Protein AF-A0AAX6MR06-F1 (afdb_monomer_lite)

Structure (mmCIF, N/CA/C/O backbone):
data_AF-A0AAX6MR06-F1
#
_entry.id   AF-A0AAX6MR06-F1
#
loop_
_atom_site.group_PDB
_atom_site.id
_atom_site.type_symbol
_atom_site.label_atom_id
_atom_site.label_alt_id
_atom_site.label_comp_id
_atom_site.label_asym_id
_atom_site.label_entity_id
_atom_site.label_seq_id
_atom_site.pdbx_PDB_ins_code
_atom_site.Cartn_x
_atom_site.Cartn_y
_atom_site.Cartn_z
_atom_site.occupancy
_atom_site.B_iso_or_equiv
_atom_site.auth_seq_id
_atom_site.auth_comp_id
_atom_site.auth_asym_id
_atom_site.auth_atom_id
_atom_site.pdbx_PDB_model_num
ATOM 1 N N . MET A 1 1 ? 31.930 -4.722 -15.504 1.00 37.72 1 MET A N 1
ATOM 2 C CA . MET A 1 1 ? 31.685 -3.266 -15.451 1.00 37.72 1 MET A CA 1
ATOM 3 C C . MET A 1 1 ? 30.318 -3.069 -16.067 1.00 37.72 1 MET A C 1
ATOM 5 O O . MET A 1 1 ? 30.160 -3.399 -17.231 1.00 37.72 1 MET A O 1
ATOM 9 N N . ALA A 1 2 ? 29.317 -2.770 -15.237 1.00 42.81 2 ALA A N 1
ATOM 10 C CA . ALA A 1 2 ? 27.919 -2.772 -15.651 1.00 42.81 2 ALA A CA 1
ATOM 11 C C . ALA A 1 2 ? 27.661 -1.649 -16.661 1.00 42.81 2 ALA A C 1
ATOM 13 O O . ALA A 1 2 ? 28.055 -0.504 -16.446 1.00 42.81 2 ALA A O 1
ATOM 14 N N . ASP A 1 3 ? 27.028 -2.051 -17.751 1.00 42.84 3 ASP A N 1
ATOM 15 C CA . ASP A 1 3 ? 26.607 -1.288 -18.915 1.00 42.84 3 ASP A CA 1
ATOM 16 C C . ASP A 1 3 ? 25.829 -0.019 -18.505 1.00 42.84 3 ASP A C 1
ATOM 18 O O . ASP A 1 3 ? 24.634 -0.050 -18.220 1.00 42.84 3 ASP A O 1
ATOM 22 N N . GLN A 1 4 ? 26.519 1.123 -18.437 1.00 51.53 4 GLN A N 1
ATOM 23 C CA . GLN A 1 4 ? 25.908 2.456 -18.369 1.00 51.53 4 GLN A CA 1
ATOM 24 C C . GLN A 1 4 ? 25.532 2.896 -19.788 1.00 51.53 4 GLN A C 1
ATOM 26 O O . GLN A 1 4 ? 25.994 3.919 -20.293 1.00 51.53 4 GLN A O 1
ATOM 31 N N . GLN A 1 5 ? 24.684 2.118 -20.452 1.00 44.84 5 GLN A N 1
ATOM 32 C CA . GLN A 1 5 ? 23.995 2.590 -21.639 1.00 44.84 5 GLN A CA 1
ATOM 33 C C . GLN A 1 5 ? 22.796 3.407 -21.137 1.00 44.84 5 GLN A C 1
ATOM 35 O O . GLN A 1 5 ? 21.789 2.862 -20.690 1.00 44.84 5 GLN A O 1
ATOM 40 N N . LYS A 1 6 ? 22.898 4.737 -21.207 1.00 63.41 6 LYS A N 1
ATOM 41 C CA . LYS A 1 6 ? 21.742 5.646 -21.233 1.00 63.41 6 LYS A CA 1
ATOM 42 C C . LYS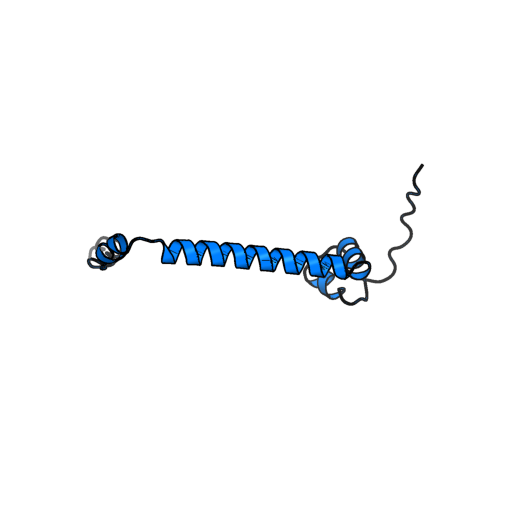 A 1 6 ? 21.416 5.959 -22.700 1.00 63.41 6 LYS A C 1
ATOM 44 O O . LYS A 1 6 ? 21.854 7.005 -23.181 1.00 63.41 6 LYS A O 1
ATOM 49 N N . PRO A 1 7 ? 20.723 5.098 -23.470 1.00 61.38 7 PRO A N 1
ATOM 50 C CA . PRO A 1 7 ? 20.334 5.458 -24.820 1.00 61.38 7 PRO A CA 1
ATOM 51 C C . PRO A 1 7 ? 18.927 6.064 -24.778 1.00 61.38 7 PRO A C 1
ATOM 53 O O . PRO A 1 7 ? 18.034 5.493 -24.165 1.00 61.38 7 PRO A O 1
ATOM 56 N N . ASN A 1 8 ? 18.749 7.215 -25.432 1.00 56.16 8 ASN A N 1
ATOM 57 C CA . ASN A 1 8 ? 17.476 7.712 -25.972 1.00 56.16 8 ASN A CA 1
ATOM 58 C C . ASN A 1 8 ? 16.219 7.396 -25.140 1.00 56.16 8 ASN A C 1
ATOM 60 O O . ASN A 1 8 ? 15.660 6.321 -25.308 1.00 56.16 8 ASN A O 1
ATOM 64 N N . LEU A 1 9 ? 15.690 8.328 -24.334 1.00 57.41 9 LEU A N 1
ATOM 65 C CA . LEU A 1 9 ? 14.293 8.209 -23.891 1.00 57.41 9 LEU A CA 1
ATOM 66 C C . LEU A 1 9 ? 13.374 8.428 -25.114 1.00 57.41 9 LEU A C 1
ATOM 68 O O . LEU A 1 9 ? 13.265 9.572 -25.555 1.00 57.41 9 LEU A O 1
ATOM 72 N N . PRO A 1 10 ? 12.699 7.404 -25.679 1.00 65.44 10 PRO A N 1
ATOM 73 C CA . PRO A 1 10 ? 11.731 7.614 -26.748 1.00 65.44 10 PRO A CA 1
ATOM 74 C C . PRO A 1 10 ? 10.362 7.864 -26.109 1.00 65.44 10 PRO A C 1
ATOM 76 O O . PRO A 1 10 ? 10.015 7.145 -25.174 1.00 65.44 10 PRO A O 1
ATOM 79 N N . SER A 1 11 ? 9.634 8.855 -26.642 1.00 61.81 11 SER A N 1
ATOM 80 C CA . SER A 1 11 ? 8.259 9.304 -26.344 1.00 61.81 11 SER A CA 1
ATOM 81 C C . SER A 1 11 ? 7.837 9.407 -24.861 1.00 61.81 11 SER A C 1
ATOM 83 O O . SER A 1 11 ? 8.108 8.511 -24.064 1.00 61.81 11 SER A O 1
ATOM 85 N N . PRO A 1 12 ? 7.109 10.472 -24.459 1.00 60.00 12 PRO A N 1
ATOM 86 C CA . PRO A 1 12 ? 6.530 10.541 -23.112 1.00 60.00 12 PRO A CA 1
ATOM 87 C C . PRO A 1 12 ? 5.779 9.233 -22.836 1.00 60.00 12 PRO A C 1
ATOM 89 O O . PRO A 1 12 ? 5.104 8.769 -23.760 1.00 60.00 12 PRO A O 1
ATOM 92 N N . PRO A 1 13 ? 5.936 8.600 -21.654 1.00 62.22 13 PRO A N 1
ATOM 93 C CA . PRO A 1 13 ? 5.460 7.241 -21.419 1.00 62.22 13 PRO A CA 1
ATOM 94 C C . PRO A 1 13 ? 3.954 7.145 -21.691 1.00 62.22 13 PRO A C 1
ATOM 96 O O . PRO A 1 13 ? 3.110 7.485 -20.865 1.00 62.22 13 PRO A O 1
ATOM 99 N N . GLY A 1 14 ? 3.627 6.709 -22.906 1.00 69.81 14 GLY A N 1
ATOM 100 C CA . GLY A 1 14 ? 2.284 6.425 -23.370 1.00 69.81 14 GLY A CA 1
ATOM 101 C C . GLY A 1 14 ? 1.925 5.036 -22.885 1.00 69.81 14 GLY A C 1
ATOM 102 O O . GLY A 1 14 ? 2.251 4.047 -23.529 1.00 69.81 14 GLY A O 1
ATOM 103 N N . GLY A 1 15 ? 1.302 4.977 -21.716 1.00 70.12 15 GLY A N 1
ATOM 104 C CA . GLY A 1 15 ? 0.877 3.752 -21.052 1.00 70.12 15 GLY A CA 1
ATOM 105 C C . GLY A 1 15 ? -0.221 4.053 -20.036 1.00 70.12 15 GLY A C 1
ATOM 106 O O . GLY A 1 15 ? -0.615 5.210 -19.863 1.00 70.12 15 GLY A O 1
ATOM 107 N N . GLN A 1 16 ? -0.703 3.025 -19.339 1.00 76.88 16 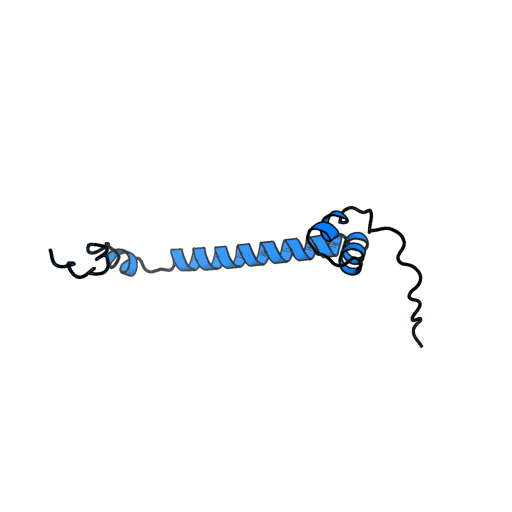GLN A N 1
ATOM 108 C CA . GLN A 1 16 ? -1.772 3.130 -18.337 1.00 76.88 16 GLN A CA 1
ATOM 109 C C . GLN A 1 16 ? -1.483 4.193 -17.261 1.00 76.88 16 GLN A C 1
ATOM 111 O O . GLN A 1 16 ? -2.404 4.845 -16.768 1.00 76.88 16 GLN A O 1
ATOM 116 N N . PHE A 1 17 ? -0.206 4.429 -16.949 1.00 80.44 17 PHE A N 1
ATOM 117 C CA . PHE A 1 17 ? 0.230 5.423 -15.968 1.00 80.44 17 PHE A CA 1
ATOM 118 C C . PHE A 1 17 ? 0.755 6.738 -16.569 1.00 80.44 17 PHE A C 1
ATOM 120 O O . PHE A 1 17 ? 1.261 7.575 -15.832 1.00 80.44 17 PHE A O 1
ATOM 127 N N . GLY A 1 18 ? 0.599 6.997 -17.873 1.00 75.94 18 GLY A N 1
ATOM 128 C CA . GLY A 1 18 ? 1.081 8.236 -18.517 1.00 75.94 18 GLY A CA 1
ATOM 129 C C . GLY A 1 18 ? 0.467 9.534 -17.963 1.00 75.94 18 GLY A C 1
ATOM 130 O O . GLY A 1 18 ? 1.055 10.610 -18.058 1.00 75.94 18 GLY A O 1
ATOM 131 N N . PHE A 1 19 ? -0.700 9.452 -17.312 1.00 81.62 19 PHE A N 1
ATOM 132 C CA . PHE A 1 19 ? -1.286 10.589 -16.594 1.00 81.62 19 PHE A CA 1
ATOM 133 C C . PHE A 1 19 ? -0.493 10.963 -15.331 1.00 81.62 19 PHE A C 1
ATOM 135 O O . PHE A 1 19 ? -0.600 12.099 -14.869 1.00 81.62 19 PHE A O 1
ATOM 142 N N . MET A 1 20 ? 0.322 10.051 -14.790 1.00 81.06 20 MET A N 1
ATOM 143 C CA . MET A 1 20 ? 1.126 10.313 -13.601 1.00 81.06 20 MET A CA 1
ATOM 144 C C . MET A 1 20 ? 2.208 11.371 -13.860 1.00 81.06 20 MET A C 1
ATOM 146 O O . MET A 1 20 ? 2.511 12.170 -12.976 1.00 81.06 20 MET A O 1
ATOM 150 N N . SER A 1 21 ? 2.703 11.487 -15.095 1.00 79.56 21 SER A N 1
ATOM 151 C CA . SER A 1 21 ? 3.603 12.584 -15.475 1.00 79.56 21 SER A CA 1
ATOM 152 C C . SER A 1 21 ? 2.926 13.962 -15.351 1.00 79.56 21 SER A C 1
ATOM 154 O O . SER A 1 21 ? 3.595 14.952 -15.074 1.00 79.56 21 SER A O 1
ATOM 156 N N . LYS A 1 22 ? 1.588 14.053 -15.473 1.00 82.19 22 LYS A N 1
ATOM 157 C CA . LYS A 1 22 ? 0.836 15.319 -15.314 1.00 82.19 22 LYS A CA 1
ATOM 158 C C . LYS A 1 22 ? 0.645 15.742 -13.856 1.00 82.19 22 LYS A C 1
ATOM 160 O O . LYS A 1 22 ? 0.439 16.921 -13.594 1.00 82.19 22 LYS A O 1
ATOM 165 N N . ILE A 1 23 ? 0.706 14.795 -12.922 1.00 82.50 23 ILE A N 1
ATOM 166 C CA . ILE A 1 23 ? 0.621 15.045 -11.471 1.00 82.50 23 ILE A CA 1
ATOM 167 C C . ILE A 1 23 ? 2.011 15.194 -10.828 1.00 82.50 23 ILE A C 1
ATOM 169 O O . ILE A 1 23 ? 2.107 15.305 -9.610 1.00 82.50 23 ILE A O 1
ATOM 173 N N . GLY A 1 24 ? 3.079 15.214 -11.639 1.00 84.25 24 GLY A N 1
ATOM 174 C CA . GLY A 1 24 ? 4.454 15.452 -11.195 1.00 84.25 24 GLY A CA 1
ATOM 175 C C . GLY A 1 24 ? 5.299 14.195 -10.969 1.00 84.25 24 GLY A C 1
ATOM 176 O O . GLY A 1 24 ? 6.365 14.298 -10.365 1.00 84.25 24 GLY A O 1
ATOM 177 N N . ALA A 1 25 ? 4.865 13.017 -11.430 1.00 85.56 25 ALA A N 1
ATOM 178 C CA . ALA A 1 25 ? 5.721 11.833 -11.408 1.00 85.56 25 ALA A CA 1
ATOM 179 C C . ALA A 1 25 ? 6.849 11.961 -12.442 1.00 85.56 25 ALA A C 1
ATOM 181 O O . ALA A 1 25 ? 6.633 12.427 -13.561 1.00 85.56 25 ALA A O 1
ATOM 182 N N . THR A 1 26 ? 8.051 11.525 -12.072 1.00 88.50 26 THR A N 1
ATOM 183 C CA . THR A 1 26 ? 9.191 11.476 -12.993 1.00 88.50 26 THR A CA 1
ATOM 184 C C . THR A 1 26 ? 8.968 10.410 -14.066 1.00 88.50 26 THR A C 1
ATOM 186 O O . THR A 1 26 ? 8.331 9.387 -13.812 1.00 88.50 26 THR A O 1
ATOM 189 N N . ASP A 1 27 ? 9.530 10.605 -15.261 1.00 83.38 27 ASP A N 1
ATOM 190 C CA . ASP A 1 27 ? 9.365 9.652 -16.369 1.00 83.38 27 ASP A CA 1
ATOM 191 C C . ASP A 1 27 ? 9.894 8.246 -16.031 1.00 83.38 27 ASP A C 1
ATOM 193 O O . ASP A 1 27 ? 9.336 7.248 -16.485 1.00 83.38 27 ASP A O 1
ATOM 197 N N . GLU A 1 28 ? 10.921 8.146 -15.179 1.00 82.19 28 GLU A N 1
ATOM 198 C CA . GLU A 1 28 ? 11.419 6.863 -14.660 1.00 82.19 28 GLU A CA 1
ATOM 199 C C . GLU A 1 28 ? 10.424 6.184 -13.712 1.00 82.19 28 GLU A C 1
ATOM 201 O O . GLU A 1 28 ? 10.223 4.969 -13.794 1.00 82.19 28 GLU A O 1
ATOM 206 N N . ALA A 1 29 ? 9.752 6.953 -12.849 1.00 83.75 29 ALA A N 1
ATOM 207 C CA . ALA A 1 29 ? 8.705 6.418 -11.986 1.00 83.75 29 ALA A CA 1
ATOM 208 C C . ALA A 1 29 ? 7.526 5.915 -12.825 1.00 83.75 29 ALA A C 1
ATOM 210 O O . ALA A 1 29 ? 7.048 4.803 -12.615 1.00 83.75 29 ALA A O 1
ATOM 211 N N . VAL A 1 30 ? 7.098 6.680 -13.832 1.00 83.94 30 VAL A N 1
ATOM 212 C CA . VAL A 1 30 ? 5.999 6.271 -14.717 1.00 83.94 30 VAL A CA 1
ATOM 213 C C . VAL A 1 30 ? 6.357 5.024 -15.526 1.00 83.94 30 VAL A C 1
ATOM 215 O O . VAL A 1 30 ? 5.509 4.150 -15.701 1.00 83.94 30 VAL A O 1
ATOM 218 N N . ARG A 1 31 ? 7.606 4.884 -15.981 1.00 83.69 31 ARG A N 1
ATOM 219 C CA . ARG A 1 31 ? 8.083 3.653 -16.632 1.00 83.69 31 ARG A CA 1
ATOM 220 C C . ARG A 1 31 ? 8.072 2.461 -15.685 1.00 83.69 31 ARG A C 1
ATOM 222 O O . ARG A 1 31 ? 7.455 1.459 -16.014 1.00 83.69 31 ARG A O 1
ATOM 229 N N . THR A 1 32 ? 8.620 2.613 -14.483 1.00 84.75 32 THR A N 1
ATOM 230 C CA . THR A 1 32 ? 8.640 1.546 -13.467 1.00 84.75 32 THR A CA 1
ATOM 231 C C . THR A 1 32 ? 7.226 1.068 -13.123 1.00 84.75 32 THR A C 1
ATOM 233 O O . THR A 1 32 ? 6.975 -0.129 -13.008 1.00 84.75 32 THR A O 1
ATOM 236 N N . LEU A 1 33 ? 6.275 1.998 -13.008 1.00 84.94 33 LEU A N 1
ATOM 237 C CA . LEU A 1 33 ? 4.875 1.671 -12.736 1.00 84.94 33 LEU A CA 1
ATOM 238 C C . LEU A 1 33 ? 4.194 0.979 -13.926 1.00 84.94 33 LEU A C 1
ATOM 240 O O . LEU A 1 33 ? 3.385 0.080 -13.708 1.00 84.94 33 LEU A O 1
ATOM 244 N N . AS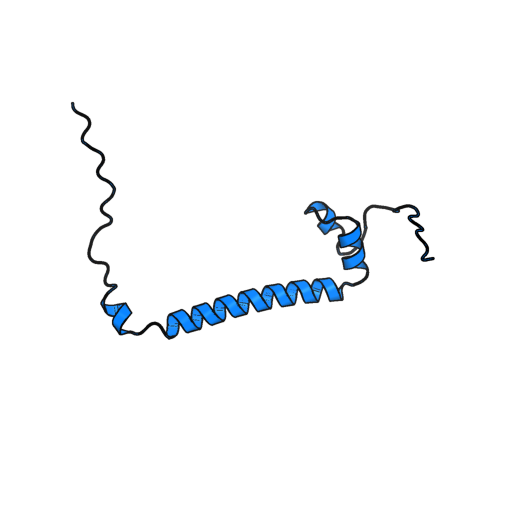N A 1 34 ? 4.520 1.356 -15.167 1.00 84.38 34 ASN A N 1
ATOM 245 C CA . ASN A 1 34 ? 4.011 0.667 -16.360 1.00 84.38 34 ASN A CA 1
ATOM 246 C C . ASN A 1 34 ? 4.637 -0.727 -16.543 1.00 84.38 34 ASN A C 1
ATOM 248 O O . ASN A 1 34 ? 3.919 -1.651 -16.916 1.00 84.38 34 ASN A O 1
ATOM 252 N N . ASP A 1 35 ? 5.928 -0.894 -16.250 1.00 86.69 35 ASP A N 1
ATOM 253 C CA . ASP A 1 35 ? 6.633 -2.179 -16.354 1.00 86.69 35 ASP A CA 1
ATOM 254 C C . ASP A 1 35 ? 6.188 -3.163 -15.261 1.00 86.69 35 ASP A C 1
ATOM 256 O O . ASP A 1 35 ? 6.186 -4.380 -15.459 1.00 86.69 35 ASP A O 1
ATOM 260 N N . GLN A 1 36 ? 5.790 -2.646 -14.096 1.00 87.25 36 GLN A N 1
ATOM 261 C CA . GLN A 1 36 ? 5.406 -3.440 -12.931 1.00 87.25 36 GLN A CA 1
ATOM 262 C C . GLN A 1 36 ? 4.087 -2.938 -12.323 1.00 87.25 36 GLN A C 1
ATOM 264 O O . GLN A 1 36 ? 4.071 -2.383 -11.221 1.00 87.25 36 GLN A O 1
ATOM 269 N N . PRO A 1 37 ? 2.936 -3.188 -12.976 1.00 85.25 37 PRO A N 1
ATOM 270 C CA . PRO A 1 37 ? 1.635 -2.717 -12.489 1.00 85.25 37 PRO A CA 1
ATOM 271 C C . PRO A 1 37 ? 1.250 -3.304 -11.118 1.00 85.25 37 PRO A C 1
ATOM 273 O O . PRO A 1 37 ? 0.487 -2.700 -10.357 1.00 85.25 37 PRO A O 1
ATOM 276 N N . TYR A 1 38 ? 1.811 -4.462 -10.751 1.00 90.38 38 TYR A N 1
ATOM 277 C CA . TYR A 1 38 ? 1.632 -5.035 -9.417 1.00 90.38 38 TYR A CA 1
ATOM 278 C C . TYR A 1 38 ? 2.256 -4.152 -8.322 1.00 90.38 38 TYR A C 1
ATOM 280 O O . TYR A 1 38 ? 1.690 -4.050 -7.235 1.00 90.38 38 TYR A O 1
ATOM 288 N N . LEU A 1 39 ? 3.372 -3.467 -8.608 1.00 89.38 39 LEU A N 1
ATOM 289 C CA . LEU A 1 39 ? 4.053 -2.586 -7.657 1.00 89.38 39 LEU A CA 1
ATOM 290 C C . LEU A 1 39 ? 3.158 -1.398 -7.289 1.00 89.38 39 LEU A C 1
ATOM 292 O O . LEU A 1 39 ? 3.004 -1.080 -6.111 1.00 89.38 39 LEU A O 1
ATOM 296 N N . PHE A 1 40 ? 2.492 -0.801 -8.284 1.00 87.56 40 PHE A N 1
ATOM 297 C CA . PHE A 1 40 ? 1.495 0.245 -8.055 1.00 87.56 40 PHE A CA 1
ATOM 298 C C . PHE A 1 40 ? 0.355 -0.243 -7.152 1.00 87.56 40 PHE A C 1
ATOM 300 O O . PHE A 1 40 ? -0.021 0.427 -6.191 1.00 87.56 40 PHE A O 1
ATOM 307 N N . THR A 1 41 ? -0.168 -1.438 -7.434 1.00 91.12 41 THR A N 1
ATOM 308 C CA . THR A 1 41 ? -1.274 -2.024 -6.666 1.00 91.12 41 THR A CA 1
ATOM 309 C C . THR A 1 41 ? -0.879 -2.246 -5.206 1.00 91.12 41 THR A C 1
ATOM 311 O O . THR A 1 41 ? -1.643 -1.897 -4.309 1.00 91.12 41 THR A O 1
ATOM 314 N N . ILE A 1 42 ? 0.333 -2.750 -4.951 1.00 94.44 42 ILE A N 1
ATOM 315 C CA . ILE A 1 42 ? 0.852 -2.933 -3.589 1.00 94.44 42 ILE A CA 1
ATOM 316 C C . ILE A 1 42 ? 0.945 -1.590 -2.859 1.00 94.44 42 ILE A C 1
ATOM 318 O O . ILE A 1 42 ? 0.484 -1.494 -1.724 1.00 94.44 42 ILE A O 1
ATOM 322 N N . LEU A 1 43 ? 1.477 -0.543 -3.500 1.00 91.56 43 LEU A N 1
ATOM 323 C CA . LEU A 1 43 ? 1.568 0.791 -2.894 1.00 91.56 43 LEU A CA 1
ATOM 324 C C . LEU A 1 43 ? 0.189 1.325 -2.477 1.00 91.56 43 LEU A C 1
ATOM 326 O O . LEU A 1 43 ? 0.034 1.844 -1.371 1.00 91.56 43 LEU A O 1
ATOM 330 N N . VAL A 1 44 ? -0.825 1.146 -3.327 1.00 93.25 44 VAL A N 1
ATOM 331 C CA . VAL A 1 44 ? -2.207 1.544 -3.020 1.00 93.25 44 VAL A CA 1
ATOM 332 C C . VAL A 1 44 ? -2.788 0.709 -1.874 1.00 93.25 44 VAL A C 1
ATOM 334 O O . VAL A 1 44 ? -3.382 1.267 -0.952 1.00 93.25 44 VAL A O 1
ATOM 337 N N . VAL A 1 45 ? -2.591 -0.611 -1.881 1.00 96.75 45 VAL A N 1
ATOM 338 C CA . VAL A 1 45 ? -3.077 -1.510 -0.818 1.00 96.75 45 VAL A CA 1
ATOM 339 C C . VAL A 1 45 ? -2.442 -1.178 0.530 1.00 96.75 45 VAL A C 1
ATOM 341 O O . VAL A 1 45 ? -3.146 -1.144 1.541 1.00 96.75 45 VAL A O 1
ATOM 344 N N . VAL A 1 46 ? -1.141 -0.886 0.560 1.00 97.00 46 VAL A N 1
ATOM 345 C CA . VAL A 1 46 ? -0.441 -0.474 1.784 1.00 97.00 46 VAL A CA 1
ATOM 346 C C . VAL A 1 46 ? -1.008 0.846 2.300 1.00 97.00 46 VAL A C 1
ATOM 348 O O . VAL A 1 46 ? -1.325 0.944 3.484 1.00 97.00 46 VAL A O 1
ATOM 351 N N . LEU A 1 47 ? -1.220 1.835 1.424 1.00 96.19 47 LEU A N 1
ATOM 352 C CA . LEU A 1 47 ? -1.812 3.117 1.816 1.00 96.19 47 LEU A CA 1
ATOM 353 C C . LEU A 1 47 ? -3.217 2.941 2.415 1.00 96.19 47 LEU A C 1
ATOM 355 O O . LEU A 1 47 ? -3.524 3.528 3.452 1.00 96.19 47 LEU A O 1
ATOM 359 N N . ILE A 1 48 ? -4.055 2.101 1.804 1.00 96.94 48 ILE A N 1
ATOM 360 C CA . ILE A 1 48 ? -5.401 1.797 2.311 1.00 96.94 48 ILE A CA 1
ATOM 361 C C . ILE A 1 48 ? -5.328 1.063 3.653 1.00 96.94 48 ILE A C 1
ATOM 363 O O . ILE A 1 48 ? -6.066 1.408 4.575 1.00 96.94 48 ILE A O 1
ATOM 367 N N . THR A 1 49 ? -4.426 0.089 3.784 1.00 96.94 49 THR A N 1
ATOM 368 C CA . THR A 1 49 ? -4.220 -0.660 5.033 1.00 96.94 49 THR A CA 1
ATOM 369 C C . THR A 1 49 ? -3.823 0.271 6.176 1.00 96.94 49 THR A C 1
ATOM 371 O O . THR A 1 49 ? -4.420 0.193 7.245 1.00 96.94 49 THR A O 1
ATOM 374 N N . LEU A 1 50 ? -2.901 1.211 5.942 1.00 97.00 50 LEU A N 1
ATOM 375 C CA . LEU A 1 50 ? -2.499 2.202 6.946 1.00 97.00 50 LEU A CA 1
ATOM 376 C C . LEU A 1 50 ? -3.659 3.119 7.360 1.00 97.00 50 LEU A C 1
ATOM 378 O O . LEU A 1 50 ? -3.824 3.421 8.541 1.00 97.00 50 LEU A O 1
ATOM 382 N N . ILE A 1 51 ? -4.493 3.552 6.409 1.00 96.12 51 ILE A N 1
ATOM 383 C CA . ILE A 1 51 ? -5.682 4.361 6.718 1.00 96.12 51 ILE A CA 1
ATOM 384 C C . ILE A 1 51 ? -6.675 3.549 7.560 1.00 96.12 51 ILE A C 1
ATOM 386 O O . ILE A 1 51 ? -7.181 4.053 8.564 1.00 96.12 51 ILE A O 1
ATOM 390 N N . LEU A 1 52 ? -6.935 2.295 7.179 1.00 96.12 52 LEU A N 1
ATOM 391 C CA . LEU A 1 52 ? -7.794 1.381 7.932 1.00 96.12 52 LEU A CA 1
ATOM 392 C C . LEU A 1 52 ? -7.269 1.157 9.350 1.00 96.12 52 LEU A C 1
ATOM 394 O O . LEU A 1 52 ? -8.056 1.204 10.290 1.00 96.12 52 LEU A O 1
ATOM 398 N N . GLU A 1 53 ? -5.961 0.973 9.519 1.00 94.31 53 GLU A N 1
ATOM 399 C CA . GLU A 1 53 ? -5.327 0.795 10.824 1.00 94.31 53 GLU A CA 1
ATOM 400 C C . GLU A 1 53 ? -5.493 2.042 11.705 1.00 94.31 53 GLU A C 1
ATOM 402 O O . GLU A 1 53 ? -5.943 1.935 12.847 1.00 94.31 53 GLU A O 1
ATOM 407 N N . CYS A 1 54 ? -5.252 3.240 11.163 1.00 94.81 54 CYS A N 1
ATOM 408 C CA . CYS A 1 54 ? -5.502 4.500 11.866 1.00 94.81 54 CYS A CA 1
ATOM 409 C C . CYS A 1 54 ? -6.966 4.638 12.315 1.00 94.81 54 CYS A C 1
ATOM 411 O O . CYS A 1 54 ? -7.236 5.015 13.459 1.00 94.81 54 CYS A O 1
ATOM 413 N N . VAL A 1 55 ? -7.922 4.315 11.436 1.00 92.44 55 VAL A N 1
ATOM 414 C CA . VAL A 1 55 ? -9.359 4.366 11.753 1.00 92.44 55 VAL A CA 1
ATOM 415 C C . VAL A 1 55 ? -9.736 3.298 12.779 1.00 92.44 55 VAL A C 1
ATOM 417 O O . VAL A 1 55 ? -10.536 3.567 13.674 1.00 92.44 55 VAL A O 1
ATOM 420 N N . PHE A 1 56 ? -9.144 2.109 12.699 1.00 93.06 56 PHE A N 1
ATOM 421 C CA . PHE A 1 56 ? -9.382 1.019 13.639 1.00 93.06 56 PHE A CA 1
ATOM 422 C C . PHE A 1 56 ? -8.873 1.366 15.043 1.00 93.06 56 PHE A C 1
ATOM 424 O O . PHE A 1 56 ? -9.601 1.207 16.025 1.00 93.06 56 PHE A O 1
ATOM 431 N N . ILE A 1 57 ? -7.672 1.940 15.144 1.00 90.75 57 ILE A N 1
ATOM 432 C CA . ILE A 1 57 ? -7.122 2.446 16.408 1.00 90.75 57 ILE A CA 1
ATOM 433 C C . ILE A 1 57 ? -7.990 3.586 16.945 1.00 90.75 57 ILE A C 1
ATOM 435 O O . ILE A 1 57 ? -8.303 3.603 18.135 1.00 90.75 57 ILE A O 1
ATOM 439 N N . TRP A 1 58 ? -8.433 4.511 16.091 1.00 88.31 58 TRP A N 1
ATOM 440 C CA . TRP A 1 58 ? -9.345 5.584 16.492 1.00 88.31 58 TRP A CA 1
ATOM 441 C C . TRP A 1 58 ? -10.684 5.044 17.011 1.00 88.31 58 TRP A C 1
ATOM 443 O O . TRP A 1 58 ? -11.184 5.516 18.033 1.00 88.31 58 TRP A O 1
ATOM 453 N N . PHE A 1 59 ? -11.242 4.023 16.359 1.00 86.38 59 PHE A N 1
ATOM 454 C CA . PHE A 1 59 ? -12.478 3.372 16.783 1.00 86.38 59 PHE A CA 1
ATOM 455 C C . PHE A 1 59 ? -12.318 2.695 18.148 1.00 86.38 59 PHE A C 1
ATOM 457 O O . PHE A 1 59 ? -13.139 2.913 19.042 1.00 86.38 59 PHE A O 1
ATOM 464 N N . ILE A 1 60 ? -11.235 1.936 18.349 1.00 87.38 60 ILE A N 1
ATOM 465 C CA . ILE A 1 60 ? -10.929 1.327 19.650 1.00 87.38 60 ILE A CA 1
ATOM 466 C C . ILE A 1 60 ? -10.709 2.411 20.703 1.00 87.38 60 ILE A C 1
ATOM 468 O O . ILE A 1 60 ? -11.239 2.309 21.807 1.00 87.38 60 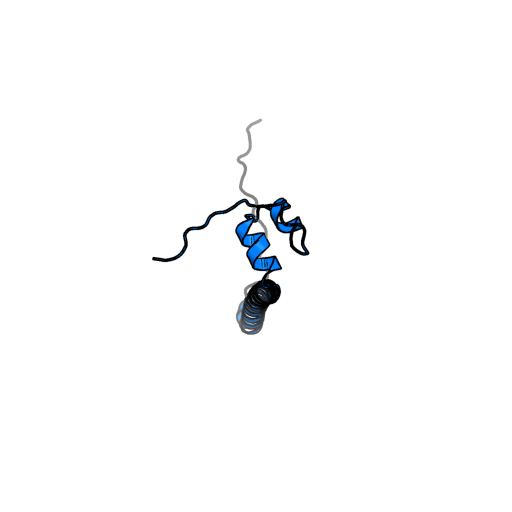ILE A O 1
ATOM 472 N N . HIS A 1 61 ? -9.977 3.474 20.381 1.00 81.19 61 HIS A N 1
ATOM 473 C CA . HIS A 1 61 ? -9.762 4.596 21.289 1.00 81.19 61 HIS A CA 1
ATOM 474 C C . HIS A 1 61 ? -11.092 5.239 21.706 1.00 81.19 61 HIS A C 1
ATOM 476 O O . HIS A 1 61 ? -11.341 5.443 22.892 1.00 81.19 61 HIS A O 1
ATOM 482 N N . TYR A 1 62 ? -11.996 5.477 20.756 1.00 78.38 62 TYR A N 1
ATOM 483 C CA . TYR A 1 62 ? -13.326 6.018 21.025 1.00 78.38 62 TYR A CA 1
ATOM 484 C C . TYR A 1 62 ? -14.201 5.070 21.865 1.00 78.38 62 TYR A C 1
ATOM 486 O O . TYR A 1 62 ? -14.921 5.520 22.761 1.00 78.38 62 TYR A O 1
ATOM 494 N N . ALA A 1 63 ? -14.135 3.761 21.609 1.00 81.31 63 ALA A N 1
ATOM 495 C CA . ALA A 1 63 ? -14.901 2.753 22.342 1.00 81.31 63 ALA A CA 1
ATOM 496 C C . ALA A 1 63 ? -14.361 2.507 23.765 1.00 81.31 63 ALA A C 1
ATOM 498 O O . ALA A 1 63 ? -15.141 2.308 24.695 1.00 81.31 63 ALA A O 1
ATOM 499 N N . THR A 1 64 ? -13.039 2.555 23.950 1.00 74.62 64 THR A N 1
ATOM 500 C CA . THR A 1 64 ? -12.360 2.334 25.243 1.00 74.62 64 THR A CA 1
ATOM 501 C C . THR A 1 64 ? -12.296 3.583 26.122 1.00 74.62 64 THR A C 1
ATOM 503 O O . THR A 1 64 ? -11.995 3.480 27.315 1.00 74.62 64 THR A O 1
ATOM 506 N N . MET A 1 65 ? -12.632 4.764 25.590 1.00 64.31 65 MET A N 1
ATOM 507 C CA . MET A 1 65 ? -12.870 5.959 26.398 1.00 64.31 65 MET A CA 1
ATOM 508 C C . MET A 1 65 ? -13.968 5.688 27.435 1.00 64.31 65 MET A C 1
ATOM 510 O O . MET A 1 65 ? -15.159 5.606 27.117 1.00 64.31 65 MET A O 1
ATOM 514 N N . LYS A 1 66 ? -13.541 5.564 28.699 1.00 57.66 66 LYS A N 1
ATOM 515 C CA . LYS A 1 66 ? -14.387 5.248 29.855 1.00 57.66 66 LYS A CA 1
ATOM 516 C C . LYS A 1 66 ? -15.661 6.113 29.876 1.00 57.66 66 LYS A C 1
ATOM 518 O O . LYS A 1 66 ? -15.567 7.337 29.730 1.00 57.66 66 LYS A O 1
ATOM 523 N N . PRO A 1 67 ? -16.844 5.532 30.158 1.00 59.81 67 PRO A N 1
ATOM 524 C CA . PRO A 1 67 ? -18.096 6.285 30.285 1.00 59.81 67 PRO A CA 1
ATOM 525 C C . PRO A 1 67 ? -18.032 7.392 31.357 1.00 59.81 67 PRO A C 1
ATOM 527 O O . PRO A 1 67 ? -18.727 8.401 31.239 1.00 59.81 67 PRO A O 1
ATOM 530 N N . GLU A 1 68 ? -17.142 7.279 32.349 1.00 57.22 68 GLU A N 1
ATOM 531 C CA . GLU A 1 68 ? -16.882 8.331 33.346 1.00 57.22 68 GLU A CA 1
ATOM 532 C C . GLU A 1 68 ? -16.325 9.640 32.755 1.00 57.22 68 GLU A C 1
ATOM 534 O O . GLU A 1 68 ? -16.572 10.711 33.309 1.00 57.22 68 GLU A O 1
ATOM 539 N N . GLN A 1 69 ? -15.634 9.610 31.606 1.00 55.91 69 GLN A N 1
ATOM 540 C CA . GLN A 1 69 ? -15.184 10.829 30.916 1.00 55.91 69 GLN A CA 1
ATOM 541 C C . GLN A 1 69 ? -16.275 11.453 30.034 1.00 55.91 69 GLN A C 1
ATOM 543 O O . GLN A 1 69 ? -16.171 12.630 29.683 1.00 55.91 69 GLN A O 1
ATOM 548 N N . LYS A 1 70 ? -17.343 10.705 29.713 1.00 55.00 70 LYS A N 1
ATOM 549 C CA . LYS A 1 70 ? -18.514 11.228 28.991 1.00 55.00 70 LYS A CA 1
ATOM 550 C C . LYS A 1 70 ? -19.394 12.097 29.900 1.00 55.00 70 LYS A C 1
ATOM 552 O O . LYS A 1 70 ? -19.919 13.098 29.432 1.00 55.00 70 LYS A O 1
ATOM 557 N N . LYS A 1 71 ? -19.466 11.808 31.209 1.00 52.38 71 LYS A N 1
ATOM 558 C CA . LYS A 1 71 ? -20.229 12.621 32.183 1.00 52.38 71 LYS A CA 1
ATOM 559 C C . LYS A 1 71 ? -19.545 13.925 32.623 1.00 52.38 71 LYS A C 1
ATOM 561 O O . LYS A 1 71 ? -20.230 14.846 33.037 1.00 52.38 71 LYS A O 1
ATOM 566 N N . LYS A 1 72 ? -18.215 14.058 32.506 1.00 52.47 72 LYS A N 1
ATOM 567 C CA . LYS A 1 72 ? -17.518 15.344 32.756 1.00 52.47 72 LYS A CA 1
ATOM 568 C C . LYS A 1 72 ? -17.478 16.279 31.541 1.00 52.47 72 LYS A C 1
ATOM 570 O O . LYS A 1 72 ? -17.054 17.422 31.684 1.00 52.47 72 LYS A O 1
ATOM 575 N N . LYS A 1 73 ? -17.905 15.807 30.365 1.00 55.53 73 LYS A N 1
ATOM 576 C CA . LYS A 1 73 ? -17.984 16.589 29.123 1.00 55.53 73 LYS A CA 1
ATOM 577 C C . LYS A 1 73 ? -19.415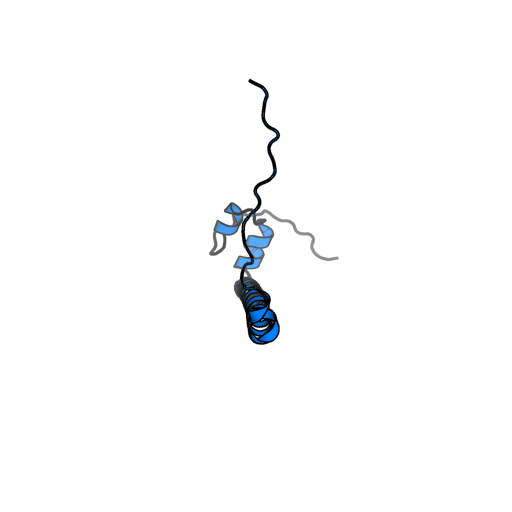 17.012 28.781 1.00 55.53 73 LYS A C 1
ATOM 579 O O . LYS A 1 73 ? -19.719 17.233 27.613 1.00 55.53 73 LYS A O 1
ATOM 584 N N . GLU A 1 74 ? -20.283 17.184 29.777 1.00 50.22 74 GLU A N 1
ATOM 585 C CA . GLU A 1 74 ? -21.350 18.164 29.590 1.00 50.22 74 GLU A CA 1
ATOM 586 C C . GLU A 1 74 ? -20.666 19.514 29.318 1.00 50.22 74 GLU A C 1
ATOM 588 O O . GLU A 1 74 ? -19.798 19.922 30.100 1.00 50.22 74 GLU A O 1
ATOM 593 N N . PRO A 1 75 ? -20.959 20.193 28.196 1.00 51.50 75 PRO A N 1
ATOM 594 C CA . PRO A 1 75 ? -20.385 21.495 27.922 1.00 51.50 75 PRO A CA 1
ATOM 595 C C . PRO A 1 75 ? -20.923 22.472 28.969 1.00 51.50 75 PRO A C 1
ATOM 597 O O . PRO A 1 75 ? -22.000 23.045 28.814 1.00 51.50 75 PRO A O 1
ATOM 600 N N . LYS A 1 76 ? -20.166 22.692 30.049 1.00 51.38 76 LYS A N 1
ATOM 601 C CA . LYS A 1 76 ? -20.344 23.886 30.869 1.00 51.38 76 LYS A CA 1
ATOM 602 C C . LYS A 1 76 ? -20.023 25.085 29.989 1.00 51.38 76 LYS A C 1
ATOM 604 O O . LYS A 1 76 ? -18.863 25.422 29.797 1.00 51.38 76 LYS A O 1
ATOM 609 N N . GLY A 1 77 ? -21.087 25.673 29.454 1.00 44.34 77 GLY A N 1
ATOM 610 C CA . GLY A 1 77 ? -21.242 27.101 29.236 1.00 44.34 77 GLY A CA 1
ATOM 611 C C . GLY A 1 77 ? -20.148 27.789 28.431 1.00 44.34 77 GLY A C 1
ATOM 612 O O . GLY A 1 77 ? -19.104 28.146 28.957 1.00 44.34 77 GLY A O 1
ATOM 613 N N . GLY A 1 78 ? -20.501 28.144 27.199 1.00 44.09 78 GLY A N 1
ATOM 614 C CA . GLY A 1 78 ? -20.084 29.421 26.638 1.00 44.09 78 GLY A CA 1
ATOM 615 C C . GLY A 1 78 ? -18.640 29.480 26.159 1.00 44.09 78 GLY A C 1
ATOM 616 O O . GLY A 1 78 ? -17.699 29.695 26.918 1.00 44.09 78 GLY A O 1
ATOM 617 N N . LYS A 1 79 ? -18.499 29.473 24.834 1.00 46.09 79 LYS A N 1
ATOM 618 C CA . LYS A 1 79 ? -17.444 30.225 24.157 1.00 46.09 79 LYS A CA 1
ATOM 619 C C . LYS A 1 79 ? -17.442 31.659 24.714 1.00 46.09 79 LYS A C 1
ATOM 621 O O . LYS A 1 79 ? -18.211 32.497 24.250 1.00 46.09 79 LYS A O 1
ATOM 626 N N . LYS A 1 80 ? -16.592 31.957 25.700 1.00 48.47 80 LYS A N 1
ATOM 627 C CA . LYS A 1 80 ? -16.148 33.331 25.944 1.00 48.47 80 LYS A CA 1
ATOM 628 C C . LYS A 1 80 ? -15.272 33.700 24.755 1.00 48.47 80 LYS A C 1
ATOM 630 O O . LYS A 1 80 ? -14.093 33.362 24.704 1.00 48.47 80 LYS A O 1
ATOM 635 N N . ALA A 1 81 ? -15.911 34.313 23.762 1.00 51.50 81 ALA A N 1
ATOM 636 C CA . ALA A 1 81 ? -15.235 35.063 22.722 1.00 51.50 81 ALA A CA 1
ATOM 637 C C . ALA A 1 81 ? -14.256 36.058 23.381 1.00 51.50 81 ALA A C 1
ATOM 639 O O . ALA A 1 81 ? -14.554 36.578 24.462 1.00 51.50 81 ALA A O 1
ATOM 640 N N . PRO A 1 82 ? -13.081 36.288 22.775 1.00 46.03 82 PRO A N 1
ATOM 641 C CA . PRO A 1 82 ? -12.041 37.115 23.363 1.00 46.03 82 PRO A CA 1
ATOM 642 C C . PRO A 1 82 ? -12.561 38.539 23.568 1.00 46.03 82 PRO A C 1
ATOM 644 O O . PRO A 1 82 ? -13.183 39.124 22.680 1.00 46.03 82 PRO A O 1
ATOM 647 N N . ALA A 1 83 ? -12.310 39.077 24.760 1.00 54.22 83 ALA A N 1
ATOM 648 C CA . ALA A 1 83 ? -12.590 40.454 25.118 1.00 54.22 83 ALA A CA 1
ATOM 649 C C . ALA A 1 83 ? -11.919 41.402 24.112 1.00 54.22 83 ALA A C 1
ATOM 651 O O . ALA A 1 83 ? -10.700 41.560 24.107 1.00 54.22 83 ALA A O 1
ATOM 652 N N . LYS A 1 84 ? -12.722 42.037 23.257 1.00 59.00 84 LYS A N 1
ATOM 653 C CA . LYS A 1 84 ? -12.315 43.245 22.541 1.00 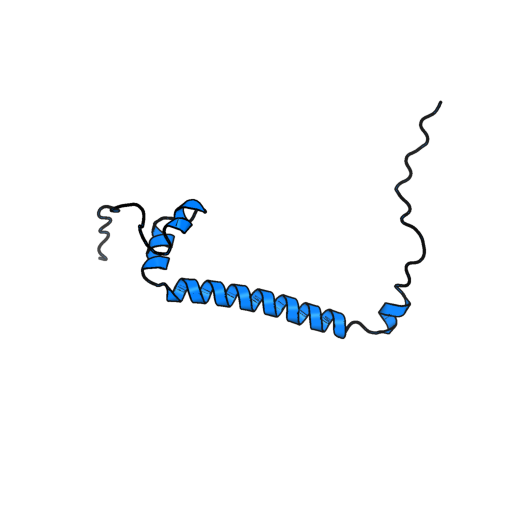59.00 84 LYS A CA 1
ATOM 654 C C . LYS A 1 84 ? -12.552 44.409 23.515 1.00 59.00 84 LYS A C 1
ATOM 656 O O . LYS A 1 84 ? -13.693 44.558 23.957 1.00 59.00 84 LYS A O 1
ATOM 661 N N . PRO A 1 85 ? -11.527 45.178 23.924 1.00 55.34 85 PRO A N 1
ATOM 662 C CA . PRO A 1 85 ? -11.736 46.320 24.807 1.00 55.34 85 PRO A CA 1
ATOM 663 C C . PRO A 1 85 ? -12.647 47.347 24.110 1.00 55.34 85 PRO A C 1
ATOM 665 O O . PRO A 1 85 ? -12.558 47.495 22.886 1.00 55.34 85 PRO A O 1
ATOM 668 N N . PRO A 1 86 ? -13.550 48.022 24.844 1.00 55.97 86 PRO A N 1
ATOM 669 C CA . PRO A 1 86 ? -14.446 49.005 24.257 1.00 55.97 86 PRO A CA 1
ATOM 670 C C . PRO A 1 86 ? -13.615 50.162 23.702 1.00 55.97 86 PRO A C 1
ATOM 672 O O . PRO A 1 86 ? -12.938 50.867 24.446 1.00 55.97 86 PRO A O 1
ATOM 675 N N . ALA A 1 87 ? -13.657 50.339 22.381 1.00 53.72 87 ALA A N 1
ATOM 676 C CA . ALA A 1 87 ? -13.232 51.581 21.763 1.00 53.72 87 ALA A CA 1
ATOM 677 C C . ALA A 1 87 ? -14.105 52.703 22.340 1.00 53.72 87 ALA A C 1
ATOM 679 O O . ALA A 1 87 ? -15.337 52.628 22.291 1.00 53.72 87 ALA A O 1
ATOM 680 N N . ALA A 1 88 ? -13.439 53.679 22.951 1.00 51.75 88 ALA A N 1
ATOM 681 C CA . ALA A 1 88 ? -14.027 54.903 23.458 1.00 51.75 88 ALA A CA 1
ATOM 682 C C . ALA A 1 88 ? -14.852 55.589 22.359 1.00 51.75 88 ALA A C 1
ATOM 684 O O . ALA A 1 88 ? -14.438 55.633 21.198 1.00 51.75 88 ALA A O 1
ATOM 685 N N . ARG A 1 89 ? -16.034 56.066 22.750 1.00 43.62 89 ARG A N 1
ATOM 686 C CA . ARG A 1 89 ? -16.801 57.061 21.999 1.00 43.62 89 ARG A CA 1
ATOM 687 C C . ARG A 1 89 ? -16.166 58.430 22.170 1.00 43.62 89 ARG A C 1
ATOM 689 O O . ARG A 1 89 ? -15.621 58.661 23.273 1.00 43.62 89 ARG A O 1
#

pLDDT: mean 72.44, std 17.91, range [37.72, 97.0]

Organism: NCBI:txid292717

Sequence (89 aa):
MADQQKPNLPSPPGGQFGFMSKIGATDEAVRTLNDQPYLFTILVVVLITLILECVFIWFIHYATMKPEQKKKKEPKGGKKAPAKPPAAR

Secondary structure (DSSP, 8-state):
----------SS--STTGGGGGGT--HHHHHHHHH-HHHHHHHHHHHHHHHHHHHHHHHHHHHHS-HHHHHTTS--S------------

Radius of gyration: 27.39 Å; chains: 1; bounding box: 53×62×60 Å

Foldseek 3Di:
DDDPDPDDPPDQPPAPQSCVVVVPDDSVRSVVCRVCVVVVVVVVVVVVVVVVVVVVVVVVVVVPPDVVVVVVPPPPDDDPDDDDDDDDD